Protein AF-A0A519DPJ6-F1 (afdb_monomer_lite)

Foldseek 3Di:
DDPVVVVVVVVLVVVLVVVLVVQVVDDDDCCRQQADPNDGDDPVSSPDGPQRVQVVVCVVVVHPPCPSVPDRPVVNVVVVVVVVVVVVVVPPD

Sequence (93 aa):
MSAFTWLARKLMSIMGNAYVWLDRRVKYTEEEVSNVLGVPIDDDLKVSSRYDLCRRVEETFDLPQDSFWVLHSTQKIRYCVQMSRNLQGQTNE

Structure (mmCIF, N/CA/C/O backbone):
data_AF-A0A519DPJ6-F1
#
_entry.id   AF-A0A519DPJ6-F1
#
loop_
_atom_site.group_PDB
_atom_site.id
_atom_site.type_symbol
_atom_site.label_atom_id
_atom_site.label_alt_id
_atom_site.label_comp_id
_atom_site.label_asym_id
_atom_site.label_entity_id
_atom_site.label_seq_id
_atom_site.pdbx_PDB_ins_code
_atom_site.Cartn_x
_atom_site.Cartn_y
_atom_site.Cartn_z
_atom_site.occupancy
_atom_site.B_iso_or_equiv
_atom_site.auth_seq_id
_atom_site.auth_comp_id
_atom_site.auth_asym_id
_atom_site.auth_atom_id
_atom_site.pdbx_PDB_model_num
ATOM 1 N N . MET A 1 1 ? -8.415 7.852 -26.976 1.00 60.41 1 MET A N 1
ATOM 2 C CA . MET A 1 1 ? -7.386 8.177 -25.955 1.00 60.41 1 MET A CA 1
ATOM 3 C C . MET A 1 1 ? -6.277 8.949 -26.643 1.00 60.41 1 MET A C 1
ATOM 5 O O . MET A 1 1 ? -5.822 8.485 -27.677 1.00 60.41 1 MET A O 1
ATOM 9 N N . SER A 1 2 ? -5.872 10.108 -26.120 1.00 81.25 2 SER A N 1
ATOM 10 C CA . SER A 1 2 ? -4.733 10.856 -26.676 1.00 81.25 2 SER A CA 1
ATOM 11 C C . SER A 1 2 ? -3.441 10.036 -26.549 1.00 81.25 2 SER A C 1
ATOM 13 O O . SER A 1 2 ? -3.255 9.339 -25.546 1.00 81.25 2 SER A O 1
ATOM 15 N N . ALA A 1 3 ? -2.545 10.127 -27.539 1.00 84.38 3 ALA A N 1
ATOM 16 C CA . ALA A 1 3 ? -1.227 9.481 -27.519 1.00 84.38 3 ALA A CA 1
ATOM 17 C C . ALA A 1 3 ? -0.428 9.842 -26.252 1.00 84.38 3 ALA A C 1
ATOM 19 O O . ALA A 1 3 ? 0.260 8.999 -25.678 1.00 84.38 3 ALA A O 1
ATOM 20 N N . PHE A 1 4 ? -0.612 11.066 -25.751 1.00 89.56 4 PHE A N 1
ATOM 21 C CA . PHE A 1 4 ? -0.031 11.525 -24.494 1.00 89.56 4 PHE A CA 1
ATOM 22 C C . PHE A 1 4 ? -0.542 10.730 -23.284 1.00 89.56 4 PHE A C 1
ATOM 24 O O . PHE A 1 4 ? 0.240 10.263 -22.460 1.00 89.56 4 PHE A O 1
ATOM 31 N N . THR A 1 5 ? -1.857 10.512 -23.193 1.00 86.56 5 THR A N 1
ATOM 32 C CA . THR A 1 5 ? -2.465 9.736 -22.101 1.00 86.56 5 THR A CA 1
ATOM 33 C C . THR A 1 5 ? -1.996 8.284 -22.120 1.00 86.56 5 THR A C 1
ATOM 35 O O . THR A 1 5 ? -1.779 7.693 -21.063 1.00 86.56 5 THR A O 1
ATOM 38 N N . TRP A 1 6 ? -1.827 7.703 -23.310 1.00 89.06 6 TRP A N 1
ATOM 39 C CA . TRP A 1 6 ? -1.284 6.354 -23.454 1.00 89.06 6 TRP A CA 1
ATOM 40 C C . TRP A 1 6 ? 0.167 6.275 -22.963 1.00 89.06 6 TRP A C 1
ATOM 42 O O . TRP A 1 6 ? 0.485 5.410 -22.144 1.00 89.06 6 TRP A O 1
ATOM 52 N N . LEU A 1 7 ? 1.017 7.220 -23.381 1.00 91.31 7 LEU A N 1
ATOM 53 C CA . LEU A 1 7 ? 2.417 7.281 -22.962 1.00 91.31 7 LEU A CA 1
ATOM 54 C C . LEU A 1 7 ? 2.541 7.456 -21.442 1.00 91.31 7 LEU A C 1
ATOM 56 O O . LEU A 1 7 ? 3.262 6.701 -20.792 1.00 91.31 7 LEU A O 1
ATOM 60 N N . ALA A 1 8 ? 1.779 8.385 -20.860 1.00 89.50 8 ALA A N 1
ATOM 61 C CA . ALA A 1 8 ? 1.767 8.617 -19.418 1.00 89.50 8 ALA A CA 1
ATOM 62 C C . ALA A 1 8 ? 1.352 7.360 -18.633 1.00 89.50 8 ALA A C 1
ATOM 64 O O . ALA A 1 8 ? 2.002 6.994 -17.655 1.00 89.50 8 ALA A O 1
ATOM 65 N N . ARG A 1 9 ? 0.316 6.637 -19.087 1.00 86.75 9 ARG A N 1
ATOM 66 C CA . ARG A 1 9 ? -0.103 5.365 -18.468 1.00 86.75 9 ARG A CA 1
ATOM 67 C C . ARG A 1 9 ? 0.984 4.298 -18.554 1.00 86.75 9 ARG A C 1
ATOM 69 O O . ARG A 1 9 ? 1.206 3.573 -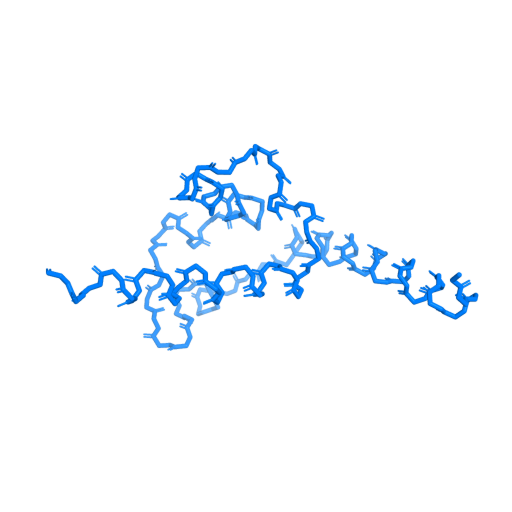17.585 1.00 86.75 9 ARG A O 1
ATOM 76 N N . LYS A 1 10 ? 1.683 4.217 -19.690 1.00 88.38 10 LYS A N 1
ATOM 77 C CA . LYS A 1 10 ? 2.781 3.263 -19.868 1.00 88.38 10 LYS A CA 1
ATOM 78 C C . LYS A 1 10 ? 3.939 3.566 -18.915 1.00 88.38 10 LYS A C 1
ATOM 80 O O . LYS A 1 10 ? 4.426 2.647 -18.262 1.00 88.38 10 LYS A O 1
ATOM 85 N N . LEU A 1 11 ? 4.312 4.838 -18.769 1.00 90.06 11 LEU A N 1
ATOM 86 C CA . LEU A 1 11 ? 5.338 5.273 -17.817 1.00 90.06 11 LEU A CA 1
ATOM 87 C C . LEU A 1 11 ? 4.945 4.954 -16.370 1.00 90.06 11 LEU A C 1
ATOM 89 O O . LEU A 1 11 ? 5.748 4.383 -15.640 1.00 90.06 11 LEU A O 1
ATOM 93 N N . MET A 1 12 ? 3.698 5.226 -15.975 1.00 86.44 12 MET A N 1
ATOM 94 C CA . MET A 1 12 ? 3.198 4.899 -14.632 1.00 86.44 12 MET A CA 1
ATOM 95 C C . MET A 1 12 ? 3.261 3.396 -14.325 1.00 86.44 12 MET A C 1
ATOM 97 O O . MET A 1 12 ? 3.593 3.006 -13.207 1.00 86.44 12 MET A O 1
ATOM 101 N N . SER A 1 13 ? 2.979 2.542 -15.313 1.00 84.25 13 SER A N 1
ATOM 102 C CA . SER A 1 13 ? 3.117 1.087 -15.172 1.00 84.25 13 SER A CA 1
ATOM 103 C C . SER A 1 13 ? 4.580 0.661 -15.002 1.00 84.25 13 SER A C 1
ATOM 105 O O . SER A 1 13 ? 4.884 -0.124 -14.103 1.00 84.25 13 SER A O 1
ATOM 107 N N . ILE A 1 14 ? 5.495 1.224 -15.801 1.00 89.25 14 ILE A N 1
ATOM 108 C CA . ILE A 1 14 ? 6.938 0.956 -15.687 1.00 89.25 14 ILE A CA 1
ATOM 109 C C . ILE A 1 14 ? 7.459 1.396 -14.315 1.00 89.25 14 ILE A C 1
ATOM 111 O O . ILE A 1 14 ? 8.169 0.634 -13.663 1.00 89.25 14 ILE A O 1
ATOM 115 N N . MET A 1 15 ? 7.065 2.583 -13.847 1.00 88.00 15 MET A N 1
ATOM 116 C CA . MET A 1 15 ? 7.438 3.094 -12.525 1.00 88.00 15 MET A CA 1
ATOM 117 C C . MET A 1 15 ? 6.911 2.220 -11.390 1.00 88.00 15 MET A C 1
ATOM 119 O O . MET A 1 15 ? 7.644 1.969 -10.439 1.00 88.00 15 MET A O 1
ATOM 123 N N . GLY A 1 16 ? 5.689 1.692 -11.503 1.00 83.38 16 GLY A N 1
ATOM 124 C CA . GLY A 1 16 ? 5.156 0.739 -10.528 1.00 83.38 16 GLY A CA 1
ATOM 125 C C . GLY A 1 16 ? 6.022 -0.518 -10.406 1.00 83.38 16 GLY A C 1
ATOM 126 O O . GLY A 1 16 ? 6.367 -0.923 -9.298 1.00 83.38 16 GLY A O 1
ATOM 127 N N . ASN A 1 17 ? 6.434 -1.095 -11.537 1.00 85.31 17 ASN A N 1
ATOM 128 C CA . ASN A 1 17 ? 7.291 -2.281 -11.536 1.00 85.31 17 ASN A CA 1
ATOM 129 C C . ASN A 1 17 ? 8.716 -1.975 -11.041 1.00 85.31 17 ASN A C 1
ATOM 131 O O . ASN A 1 17 ? 9.279 -2.737 -10.257 1.00 85.31 17 ASN A O 1
ATOM 135 N N . ALA A 1 18 ? 9.285 -0.837 -11.456 1.00 88.25 18 ALA A N 1
ATOM 136 C CA . ALA A 1 18 ? 10.593 -0.378 -10.990 1.00 88.25 18 ALA A CA 1
ATOM 137 C C . ALA A 1 18 ? 10.606 -0.158 -9.471 1.00 88.25 18 ALA A C 1
ATOM 139 O O . ALA A 1 18 ? 11.542 -0.579 -8.797 1.00 88.25 18 ALA A O 1
ATOM 140 N N . TYR A 1 19 ? 9.540 0.431 -8.925 1.00 84.31 19 TYR A N 1
ATOM 141 C CA . TYR A 1 19 ? 9.389 0.625 -7.490 1.00 84.31 19 TYR A CA 1
ATOM 142 C C . TYR A 1 19 ? 9.351 -0.707 -6.738 1.00 84.31 19 TYR A C 1
ATOM 144 O O . TYR A 1 19 ? 10.123 -0.881 -5.809 1.00 84.31 19 TYR A O 1
ATOM 152 N N . VAL A 1 20 ? 8.538 -1.681 -7.171 1.00 84.31 20 VAL A N 1
ATOM 153 C CA . VAL A 1 20 ? 8.490 -3.017 -6.536 1.00 84.31 20 VAL A CA 1
ATOM 154 C C . VAL A 1 20 ? 9.855 -3.716 -6.584 1.00 84.31 20 VAL A C 1
ATOM 156 O O . VAL A 1 20 ? 10.247 -4.407 -5.646 1.00 84.31 20 VAL A O 1
ATOM 159 N N . TRP A 1 21 ? 10.605 -3.535 -7.670 1.00 87.62 21 TRP A N 1
ATOM 160 C CA . TRP A 1 21 ? 11.952 -4.087 -7.802 1.00 87.62 21 TRP A CA 1
ATOM 161 C C . TRP A 1 21 ? 12.972 -3.430 -6.856 1.00 87.62 21 TRP A C 1
ATOM 163 O O . TRP A 1 21 ? 13.857 -4.130 -6.352 1.00 87.62 21 TRP A O 1
ATOM 173 N N . LEU A 1 22 ? 12.856 -2.116 -6.626 1.00 86.25 22 LEU A N 1
ATOM 174 C CA . LEU A 1 22 ? 13.681 -1.359 -5.677 1.00 86.25 22 LEU A CA 1
ATOM 175 C C . LEU A 1 22 ? 13.314 -1.689 -4.228 1.00 86.25 22 LEU A C 1
ATOM 177 O O . LEU A 1 22 ? 14.204 -1.988 -3.444 1.00 86.25 22 LEU A O 1
ATOM 181 N N . ASP A 1 23 ? 12.023 -1.706 -3.907 1.00 84.12 23 ASP A N 1
ATOM 182 C CA . ASP A 1 23 ? 11.445 -2.042 -2.597 1.00 84.12 23 ASP A CA 1
ATOM 183 C C . ASP A 1 23 ? 11.984 -3.384 -2.077 1.00 84.12 23 ASP A C 1
ATOM 185 O O . ASP A 1 23 ? 12.486 -3.471 -0.964 1.00 84.12 23 ASP A O 1
ATOM 189 N N . ARG A 1 24 ? 12.067 -4.399 -2.950 1.00 83.12 24 ARG A N 1
ATOM 190 C CA . ARG A 1 24 ? 12.678 -5.704 -2.631 1.00 83.12 24 ARG A CA 1
ATOM 191 C C . ARG A 1 24 ? 14.180 -5.669 -2.308 1.00 83.12 24 ARG A C 1
ATOM 193 O O . ARG A 1 24 ? 14.708 -6.662 -1.817 1.00 83.12 24 ARG A O 1
ATOM 200 N N . ARG A 1 25 ? 14.895 -4.601 -2.666 1.00 85.12 25 ARG A N 1
ATOM 201 C CA . ARG A 1 25 ? 16.351 -4.448 -2.465 1.00 85.12 25 ARG A CA 1
ATOM 202 C C . ARG A 1 25 ? 16.711 -3.464 -1.365 1.00 85.12 25 ARG A C 1
ATOM 204 O O . ARG A 1 25 ? 17.852 -3.478 -0.905 1.00 85.12 25 ARG A O 1
ATOM 211 N N . VAL A 1 26 ? 15.781 -2.600 -0.982 1.00 83.56 26 VAL A N 1
ATOM 212 C CA . VAL A 1 26 ? 15.984 -1.638 0.093 1.00 83.56 26 VAL A CA 1
ATOM 213 C C . VAL A 1 26 ? 15.878 -2.375 1.423 1.00 83.56 26 VAL A C 1
ATOM 215 O O . VAL A 1 26 ? 14.962 -3.160 1.647 1.00 83.56 26 VAL A O 1
ATOM 218 N N . LYS A 1 27 ? 16.846 -2.132 2.308 1.00 78.88 27 LYS A N 1
ATOM 219 C CA . LYS A 1 27 ? 16.728 -2.494 3.718 1.00 78.88 27 LYS A CA 1
ATOM 220 C C . LYS A 1 27 ? 16.174 -1.279 4.438 1.00 78.88 27 LYS A C 1
ATOM 222 O O . LYS A 1 27 ? 16.872 -0.272 4.522 1.00 78.88 27 LYS A O 1
ATOM 227 N N . TYR A 1 28 ? 14.935 -1.376 4.899 1.00 81.06 28 TYR A N 1
ATOM 228 C CA . TYR A 1 28 ? 14.347 -0.349 5.745 1.00 81.06 28 TYR A CA 1
ATOM 229 C C . TYR A 1 28 ? 15.010 -0.375 7.120 1.00 81.06 28 TYR A C 1
ATOM 231 O O . TYR A 1 28 ? 15.394 -1.434 7.623 1.00 81.06 28 TYR A O 1
ATOM 239 N N . THR A 1 29 ? 15.192 0.803 7.699 1.00 83.50 29 THR A N 1
ATOM 240 C CA . THR A 1 29 ? 15.653 0.956 9.077 1.00 83.50 29 THR A CA 1
ATOM 241 C C . THR A 1 29 ? 14.541 0.588 10.059 1.00 83.50 29 THR A C 1
ATOM 243 O O . THR A 1 29 ? 13.358 0.632 9.725 1.00 83.50 29 THR A O 1
ATOM 246 N N . GLU A 1 30 ? 14.919 0.260 11.297 1.00 80.31 30 GLU A N 1
ATOM 247 C CA . GLU A 1 30 ? 13.958 -0.024 12.371 1.00 80.31 30 GLU A CA 1
ATOM 248 C C . GLU A 1 30 ? 12.982 1.136 12.605 1.00 80.31 30 GLU A C 1
ATOM 250 O O . GLU A 1 30 ? 11.808 0.903 12.875 1.00 80.31 30 GLU A O 1
ATOM 255 N N . GLU A 1 31 ? 13.445 2.382 12.463 1.00 79.56 31 GLU A N 1
ATOM 256 C CA . GLU A 1 31 ? 12.607 3.577 12.601 1.00 79.56 31 GLU A CA 1
ATOM 257 C C . GLU A 1 31 ? 11.525 3.636 11.513 1.00 79.56 31 GLU A C 1
ATOM 259 O O . GLU A 1 31 ? 10.355 3.848 11.827 1.00 79.56 31 GLU A O 1
ATOM 264 N N . GLU A 1 32 ? 11.894 3.366 10.256 1.00 83.19 32 GLU A N 1
ATOM 265 C CA . GLU A 1 32 ? 10.981 3.411 9.104 1.00 83.19 32 GLU A CA 1
ATOM 266 C C . GLU A 1 32 ? 9.879 2.347 9.158 1.00 83.19 32 GLU A C 1
ATOM 268 O O . GLU A 1 32 ? 8.778 2.590 8.659 1.00 83.19 32 GLU A O 1
ATOM 273 N N . VAL A 1 33 ? 10.159 1.176 9.740 1.00 84.69 33 VAL A N 1
ATOM 274 C CA . VAL A 1 33 ? 9.170 0.089 9.846 1.00 84.69 33 VAL A CA 1
ATOM 275 C C . VAL A 1 33 ? 8.386 0.129 11.151 1.00 84.69 33 VAL A C 1
ATOM 277 O O . VAL A 1 33 ? 7.226 -0.271 11.161 1.00 84.69 33 VAL A O 1
ATOM 280 N N . SER A 1 34 ? 8.983 0.603 12.250 1.00 86.62 34 SER A N 1
ATOM 281 C CA . SER A 1 34 ? 8.383 0.482 13.584 1.00 86.62 34 SER A CA 1
ATOM 282 C C . SER A 1 34 ? 7.448 1.621 13.953 1.00 86.62 34 SER A C 1
ATOM 284 O O . SER A 1 34 ? 6.538 1.401 14.753 1.00 86.62 34 SER A O 1
ATOM 286 N N . ASN A 1 35 ? 7.663 2.830 13.426 1.00 90.38 35 ASN A N 1
ATOM 287 C CA . ASN A 1 35 ? 6.826 3.980 13.742 1.00 90.38 35 ASN A CA 1
ATOM 288 C C . ASN A 1 35 ? 6.502 4.789 12.484 1.00 90.38 35 ASN A C 1
ATOM 290 O O . ASN A 1 35 ? 7.356 5.471 11.921 1.00 90.38 35 ASN A O 1
ATOM 294 N N . VAL A 1 36 ? 5.240 4.746 12.063 1.00 90.44 36 VAL A N 1
ATOM 295 C CA . VAL A 1 36 ? 4.769 5.490 10.892 1.00 90.44 36 VAL A CA 1
ATOM 296 C C . VAL A 1 36 ? 3.806 6.569 11.361 1.00 90.44 36 VAL A C 1
ATOM 298 O O . VAL A 1 36 ? 2.720 6.273 11.851 1.00 90.44 36 VAL A O 1
ATOM 301 N N . LEU A 1 37 ? 4.197 7.838 11.203 1.00 89.38 37 LEU A N 1
ATOM 302 C CA . LEU A 1 37 ? 3.394 9.001 11.614 1.00 89.38 37 LEU A CA 1
ATOM 303 C C . LEU A 1 37 ? 2.962 8.966 13.095 1.00 89.38 37 LEU A C 1
ATOM 305 O O . LEU A 1 37 ? 1.849 9.364 13.432 1.00 89.38 37 LEU A O 1
ATOM 309 N N . GLY A 1 38 ? 3.831 8.488 13.989 1.00 89.06 38 GLY A N 1
ATOM 310 C CA . GLY A 1 38 ? 3.536 8.369 15.419 1.00 89.06 38 GLY A CA 1
ATOM 311 C C . GLY A 1 38 ? 2.789 7.088 15.798 1.00 89.06 38 GLY A C 1
ATOM 312 O O . GLY A 1 38 ? 2.574 6.854 16.986 1.00 89.06 38 GLY A O 1
ATOM 313 N N . VAL A 1 39 ? 2.412 6.254 14.824 1.00 92.31 39 VAL A N 1
ATOM 314 C CA . VAL A 1 39 ? 1.710 4.991 15.062 1.00 92.31 39 VAL A CA 1
ATOM 315 C C . VAL A 1 39 ? 2.730 3.856 15.170 1.00 92.31 39 VAL A C 1
ATOM 317 O O . VAL A 1 39 ? 3.468 3.626 14.206 1.00 92.31 39 VAL A O 1
ATOM 320 N N . PRO A 1 40 ? 2.792 3.141 16.311 1.00 94.19 40 PRO A N 1
ATOM 321 C CA . PRO A 1 40 ? 3.585 1.927 16.406 1.00 94.19 40 PRO A CA 1
ATOM 322 C C . PRO A 1 40 ? 2.984 0.865 15.483 1.00 94.19 40 PRO A C 1
ATOM 324 O O . PRO A 1 40 ? 1.787 0.590 15.540 1.00 94.19 40 PRO A O 1
ATOM 327 N N . ILE A 1 41 ? 3.812 0.301 14.614 1.00 94.31 41 ILE A N 1
ATOM 328 C CA . ILE A 1 41 ? 3.415 -0.775 13.707 1.00 94.31 41 ILE A CA 1
ATOM 329 C C . ILE A 1 41 ? 3.613 -2.111 14.418 1.00 94.31 41 ILE A C 1
ATOM 331 O O . ILE A 1 41 ? 4.611 -2.288 15.114 1.00 94.31 41 ILE A O 1
ATOM 335 N N . ASP A 1 42 ? 2.679 -3.044 14.252 1.00 94.25 42 ASP A N 1
ATOM 336 C CA . ASP A 1 42 ? 2.772 -4.377 14.854 1.00 94.25 42 ASP A CA 1
ATOM 337 C C . ASP A 1 42 ? 3.935 -5.184 14.254 1.00 94.25 42 ASP A C 1
ATOM 339 O O . ASP A 1 42 ? 4.252 -5.059 13.069 1.00 94.25 42 ASP A O 1
ATOM 343 N N . ASP A 1 43 ? 4.596 -6.014 15.065 1.00 91.25 43 ASP A N 1
ATOM 344 C CA . ASP A 1 43 ? 5.831 -6.716 14.674 1.00 91.25 43 ASP A CA 1
ATOM 345 C C . ASP A 1 43 ? 5.666 -7.593 13.425 1.00 91.25 43 ASP A C 1
ATOM 347 O O . ASP A 1 43 ? 6.581 -7.715 12.609 1.00 91.25 43 ASP A O 1
ATOM 351 N N . ASP A 1 44 ? 4.483 -8.171 13.234 1.00 91.12 44 ASP A N 1
ATOM 352 C CA . ASP A 1 44 ? 4.159 -8.989 12.073 1.00 91.12 44 ASP A CA 1
ATOM 353 C C . ASP A 1 44 ? 3.980 -8.156 10.789 1.00 91.12 44 ASP A C 1
ATOM 355 O O . ASP A 1 44 ? 4.249 -8.646 9.687 1.00 91.12 44 ASP A O 1
ATOM 359 N N . LEU A 1 45 ? 3.582 -6.887 10.913 1.00 92.50 45 LEU A N 1
ATOM 360 C CA . LEU A 1 45 ? 3.525 -5.922 9.814 1.00 92.50 45 LEU A CA 1
ATOM 361 C C . LEU A 1 45 ? 4.911 -5.359 9.471 1.00 92.50 45 LEU A C 1
ATOM 363 O O . LEU A 1 45 ? 5.189 -5.156 8.290 1.00 92.50 45 LEU A O 1
ATOM 367 N N . LYS A 1 46 ? 5.801 -5.168 10.456 1.00 90.38 46 LYS A N 1
ATOM 368 C CA . LYS A 1 46 ? 7.167 -4.636 10.239 1.00 90.38 46 LYS A CA 1
ATOM 369 C C . LYS A 1 46 ? 8.004 -5.493 9.294 1.00 90.38 46 LYS A C 1
ATOM 371 O O . LYS A 1 46 ? 8.785 -4.972 8.504 1.00 90.38 46 LYS A O 1
ATOM 376 N N . VAL A 1 47 ? 7.846 -6.813 9.388 1.00 88.19 47 VAL A N 1
ATOM 377 C CA . 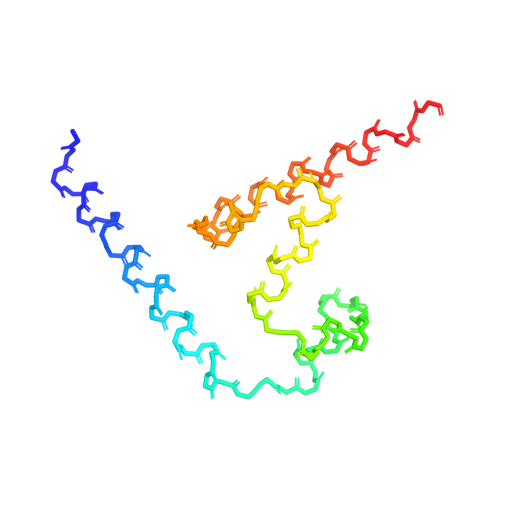VAL A 1 47 ? 8.601 -7.790 8.585 1.00 88.19 47 VAL A CA 1
ATOM 378 C C . VAL A 1 47 ? 7.877 -8.203 7.299 1.00 88.19 47 VAL A C 1
ATOM 380 O O . VAL A 1 47 ? 8.415 -8.987 6.516 1.00 88.19 47 VAL A O 1
ATOM 383 N N . SER A 1 48 ? 6.657 -7.705 7.077 1.00 89.25 48 SER A N 1
ATOM 384 C CA . SER A 1 48 ? 5.841 -8.053 5.913 1.00 89.25 48 SER A CA 1
ATOM 385 C C . SER A 1 48 ? 6.360 -7.361 4.653 1.00 89.25 48 SER A C 1
ATOM 387 O O . SER A 1 48 ? 6.638 -6.161 4.646 1.00 89.25 48 SER A O 1
ATOM 389 N N . SER A 1 49 ? 6.435 -8.093 3.540 1.00 89.50 49 SER A N 1
ATOM 390 C CA . SER A 1 49 ? 6.717 -7.463 2.251 1.00 89.50 49 SER A CA 1
ATOM 391 C C . SER A 1 49 ? 5.534 -6.604 1.795 1.00 89.50 49 SER A C 1
ATOM 393 O O . SER A 1 49 ? 4.393 -6.800 2.215 1.00 89.50 49 SER A O 1
ATOM 395 N N . ARG A 1 50 ? 5.756 -5.700 0.834 1.00 90.69 50 ARG A N 1
ATOM 396 C CA . ARG A 1 50 ? 4.664 -4.945 0.196 1.00 90.69 50 ARG A CA 1
ATOM 397 C C . ARG A 1 50 ? 3.546 -5.847 -0.347 1.00 90.69 50 ARG A C 1
ATOM 399 O O . ARG A 1 50 ? 2.386 -5.436 -0.355 1.00 90.69 50 ARG A O 1
ATOM 406 N N . TYR A 1 51 ? 3.892 -7.037 -0.841 1.00 91.94 51 TYR A N 1
ATOM 407 C CA . TYR A 1 51 ? 2.911 -8.010 -1.321 1.00 91.94 51 TYR A CA 1
ATOM 408 C C . TYR A 1 51 ? 2.076 -8.557 -0.161 1.00 91.94 51 TYR A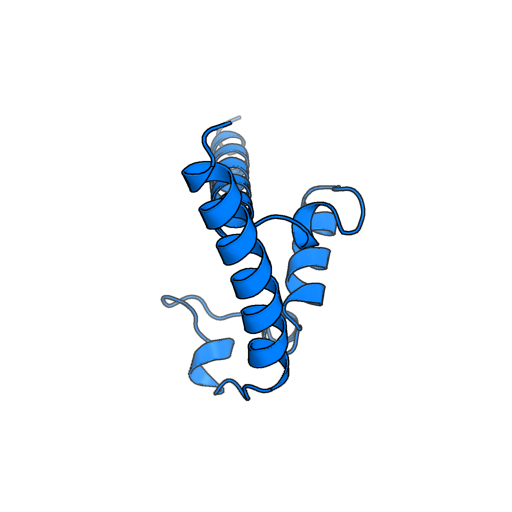 C 1
ATOM 410 O O . TYR A 1 51 ? 0.852 -8.514 -0.240 1.00 91.94 51 TYR A O 1
ATOM 418 N N . ASP A 1 52 ? 2.717 -8.951 0.940 1.00 93.31 52 ASP A N 1
ATOM 419 C CA . ASP A 1 52 ? 2.031 -9.466 2.132 1.00 93.31 52 ASP A CA 1
ATOM 420 C C . ASP A 1 52 ? 1.120 -8.403 2.754 1.00 93.31 52 ASP A C 1
ATOM 422 O O . ASP A 1 52 ? -0.022 -8.682 3.111 1.00 93.31 52 ASP A O 1
ATOM 426 N N . LEU A 1 53 ? 1.570 -7.145 2.788 1.00 94.50 53 LEU A N 1
ATOM 427 C CA . LEU A 1 53 ? 0.742 -6.017 3.216 1.00 94.50 53 LEU A CA 1
ATOM 428 C C . LEU A 1 53 ? -0.481 -5.824 2.304 1.00 94.50 53 LEU A C 1
ATOM 430 O O . LEU A 1 53 ? -1.576 -5.558 2.793 1.00 94.50 53 LEU A O 1
ATOM 434 N N . CYS A 1 54 ? -0.334 -5.984 0.982 1.00 95.62 54 CYS A N 1
ATOM 435 C CA . CYS A 1 54 ? -1.478 -5.934 0.065 1.00 95.62 54 CYS A CA 1
ATOM 436 C C . CYS A 1 54 ? -2.438 -7.113 0.286 1.00 95.62 54 CYS A C 1
ATOM 438 O O . CYS A 1 54 ? -3.648 -6.905 0.282 1.00 95.62 54 CYS A O 1
ATOM 440 N N . ARG A 1 55 ? -1.910 -8.318 0.525 1.00 96.31 55 ARG A N 1
ATOM 441 C CA . ARG A 1 55 ? -2.696 -9.521 0.834 1.00 96.31 55 ARG A CA 1
ATOM 442 C C . ARG A 1 55 ? -3.504 -9.372 2.119 1.00 96.31 55 ARG A C 1
ATOM 444 O O . ARG A 1 55 ? -4.690 -9.677 2.116 1.00 96.31 55 ARG A O 1
ATOM 451 N N . ARG A 1 56 ? -2.911 -8.807 3.174 1.00 95.88 56 ARG A N 1
ATOM 452 C CA . ARG A 1 56 ? -3.617 -8.509 4.432 1.00 95.88 56 ARG A CA 1
ATOM 453 C C . ARG A 1 56 ? -4.784 -7.543 4.228 1.00 95.88 56 ARG A C 1
ATOM 455 O O . ARG A 1 56 ? -5.842 -7.732 4.819 1.00 95.88 56 ARG A O 1
ATOM 462 N N . VAL A 1 57 ? -4.620 -6.525 3.376 1.00 96.12 57 VAL A N 1
ATOM 463 C CA . VAL A 1 57 ? -5.719 -5.608 3.019 1.00 96.12 57 VAL A CA 1
ATOM 464 C C . VAL A 1 57 ? -6.835 -6.358 2.291 1.00 96.12 57 VAL A C 1
ATOM 466 O O . VAL A 1 57 ? -8.004 -6.141 2.596 1.00 96.12 57 VAL A O 1
ATOM 469 N N . GLU A 1 58 ? -6.488 -7.247 1.358 1.00 97.19 58 GLU A N 1
ATOM 470 C CA . GLU A 1 58 ? -7.471 -8.074 0.649 1.00 97.19 58 GLU A CA 1
ATOM 471 C C . GLU A 1 58 ? -8.248 -8.973 1.612 1.00 97.19 58 GLU A C 1
ATOM 473 O O . GLU A 1 58 ? -9.470 -9.004 1.553 1.00 97.19 58 GLU A O 1
ATOM 478 N N . GLU A 1 59 ? -7.564 -9.632 2.544 1.00 96.19 59 GLU A N 1
ATOM 479 C CA . GLU A 1 59 ? -8.187 -10.478 3.569 1.00 96.19 59 GLU A CA 1
ATOM 480 C C . GLU A 1 59 ? -9.076 -9.669 4.525 1.00 96.19 59 GLU A C 1
ATOM 482 O O . GLU A 1 59 ? -10.177 -10.098 4.856 1.00 96.19 59 GLU A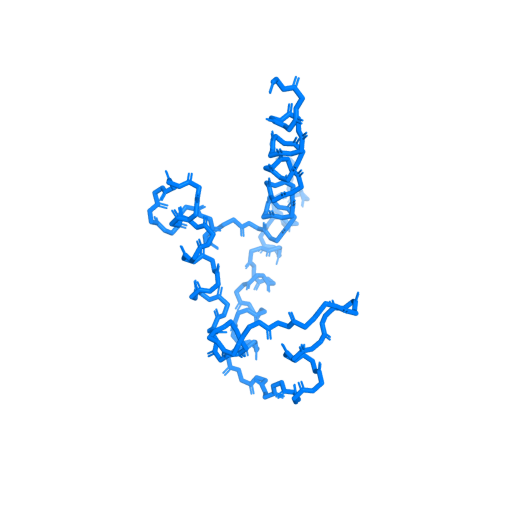 O 1
ATOM 487 N N . THR A 1 60 ? -8.643 -8.467 4.916 1.00 94.44 60 THR A N 1
ATOM 488 C CA . THR A 1 60 ? -9.404 -7.582 5.819 1.00 94.44 60 THR A CA 1
ATOM 489 C C . THR A 1 60 ? -10.735 -7.132 5.216 1.00 94.44 60 THR A C 1
ATOM 491 O O . THR A 1 60 ? -11.712 -6.954 5.940 1.00 94.44 60 THR A O 1
ATOM 494 N N . PHE A 1 61 ? -10.780 -6.923 3.900 1.00 94.94 61 PHE A N 1
ATOM 495 C CA . PHE A 1 61 ? -11.957 -6.396 3.205 1.00 94.94 61 PHE A CA 1
ATOM 496 C C . PHE A 1 61 ? -12.644 -7.419 2.287 1.00 94.94 61 PHE A C 1
ATOM 498 O O . PHE A 1 61 ? -13.429 -7.013 1.430 1.00 94.94 61 PHE A O 1
ATOM 505 N N . ASP A 1 62 ? -12.351 -8.712 2.459 1.00 96.19 62 ASP A N 1
ATOM 506 C CA . ASP A 1 62 ? -12.895 -9.827 1.664 1.00 96.19 62 ASP A CA 1
ATOM 507 C C . ASP A 1 62 ? -12.789 -9.598 0.142 1.00 96.19 62 ASP A C 1
ATOM 509 O O . ASP A 1 62 ? -13.740 -9.733 -0.631 1.00 96.19 62 ASP A O 1
ATOM 513 N N . LEU A 1 63 ? -11.606 -9.169 -0.303 1.00 96.69 63 LEU A N 1
ATOM 514 C CA . LEU A 1 63 ? -11.325 -8.905 -1.709 1.00 96.69 63 LEU A CA 1
ATOM 515 C C . LEU A 1 63 ? -10.745 -10.140 -2.409 1.00 96.69 63 LEU A C 1
ATOM 517 O O . LEU A 1 6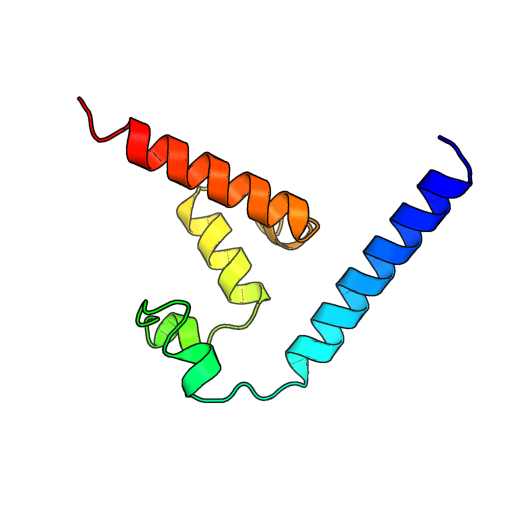3 ? -9.983 -10.902 -1.807 1.00 96.69 63 LEU A O 1
ATOM 521 N N . PRO A 1 64 ? -10.996 -10.299 -3.724 1.00 97.75 64 PRO A N 1
ATOM 522 C CA . PRO A 1 64 ? -10.340 -11.330 -4.513 1.00 97.75 64 PRO A CA 1
ATOM 523 C C . PRO A 1 64 ? -8.818 -11.216 -4.440 1.00 97.75 64 PRO A C 1
ATOM 525 O O . PRO A 1 64 ? -8.265 -10.111 -4.426 1.00 97.75 64 PRO A O 1
ATOM 528 N N . GLN A 1 65 ? -8.144 -12.363 -4.463 1.00 96.50 65 GLN A N 1
ATOM 529 C CA . GLN A 1 65 ? -6.689 -12.418 -4.434 1.00 96.50 65 GLN A CA 1
ATOM 530 C C . GLN A 1 65 ? -6.059 -11.593 -5.564 1.00 96.50 65 GLN A C 1
ATOM 532 O O . GLN A 1 65 ? -6.514 -11.630 -6.708 1.00 96.50 65 GLN A O 1
ATOM 537 N N . ASP A 1 66 ? -5.014 -10.846 -5.213 1.00 95.94 66 ASP A N 1
ATOM 538 C CA . ASP A 1 66 ? -4.224 -9.956 -6.067 1.00 95.94 66 ASP A CA 1
ATOM 539 C C . ASP A 1 66 ? -4.980 -8.744 -6.630 1.00 95.94 66 ASP A C 1
ATOM 541 O O . ASP A 1 66 ? -4.377 -7.893 -7.295 1.00 95.94 66 ASP A O 1
ATOM 545 N N . SER A 1 67 ? -6.281 -8.614 -6.353 1.00 96.25 67 SER A N 1
ATOM 546 C CA . SER A 1 67 ? -7.097 -7.510 -6.861 1.00 96.25 67 SER A CA 1
ATOM 547 C C . SER A 1 67 ? -6.651 -6.155 -6.320 1.00 96.25 67 SER A C 1
ATOM 549 O O . SER A 1 67 ? -6.687 -5.170 -7.058 1.00 96.25 67 SER A O 1
ATOM 551 N N . PHE A 1 68 ? -6.169 -6.094 -5.076 1.00 96.75 68 PHE A N 1
ATOM 552 C CA . PHE A 1 68 ? -5.565 -4.898 -4.506 1.00 96.75 68 PHE A CA 1
ATOM 553 C C . PHE A 1 68 ? -4.115 -4.775 -4.965 1.00 96.75 68 PHE A C 1
ATOM 555 O O . PHE A 1 68 ? -3.696 -3.683 -5.354 1.00 96.75 68 PHE A O 1
ATOM 562 N N . TRP A 1 69 ? -3.346 -5.873 -4.981 1.00 93.94 69 TRP A N 1
ATOM 563 C CA . TRP A 1 69 ? -1.934 -5.876 -5.390 1.00 93.94 69 TRP A CA 1
ATOM 564 C C . TRP A 1 69 ? -1.691 -5.178 -6.739 1.00 93.94 69 TRP A C 1
ATOM 566 O O . TRP A 1 69 ? -0.808 -4.312 -6.812 1.00 93.94 69 TRP A O 1
ATOM 576 N N . VAL A 1 70 ? -2.500 -5.482 -7.761 1.00 92.50 70 VAL A N 1
ATOM 577 C CA . VAL A 1 70 ? -2.342 -4.963 -9.136 1.00 92.50 70 VAL A CA 1
ATOM 578 C C . VAL A 1 70 ? -2.736 -3.492 -9.312 1.00 92.50 70 VAL A C 1
ATOM 580 O O . VAL A 1 70 ? -2.459 -2.900 -10.359 1.00 92.50 70 VAL A O 1
ATOM 583 N N . LEU A 1 71 ? -3.368 -2.872 -8.311 1.00 92.62 71 LEU A N 1
ATOM 584 C CA . LEU A 1 71 ? -3.772 -1.469 -8.380 1.00 92.62 71 LEU A CA 1
ATOM 585 C C . LEU A 1 71 ? -2.567 -0.523 -8.360 1.00 92.62 71 LEU A C 1
ATOM 587 O O . LEU A 1 71 ? -1.586 -0.715 -7.633 1.00 92.62 71 LEU A O 1
ATOM 591 N N . HIS A 1 72 ? -2.685 0.590 -9.087 1.00 89.31 72 HIS A N 1
ATOM 592 C CA . HIS A 1 72 ? -1.740 1.695 -8.952 1.00 89.31 72 HIS A CA 1
ATOM 593 C C . HIS A 1 72 ? -1.802 2.299 -7.539 1.00 89.31 72 HIS A C 1
ATOM 595 O O . HIS A 1 72 ? -2.866 2.337 -6.918 1.00 89.31 72 HIS A O 1
ATOM 601 N N . SER A 1 73 ? -0.690 2.857 -7.045 1.00 89.31 73 SER A N 1
ATOM 602 C CA . SER A 1 73 ? -0.599 3.415 -5.682 1.00 89.31 73 SER A CA 1
ATOM 603 C C . SER A 1 73 ? -1.721 4.410 -5.356 1.00 89.31 73 SER A C 1
ATOM 605 O O . SER A 1 73 ? -2.320 4.332 -4.291 1.00 89.31 73 SER A O 1
ATOM 607 N N . THR A 1 74 ? -2.086 5.298 -6.287 1.00 92.19 74 THR A N 1
ATOM 608 C CA . THR A 1 74 ? -3.194 6.247 -6.077 1.00 92.19 74 THR A CA 1
ATOM 609 C C . THR A 1 74 ? -4.555 5.557 -5.949 1.00 92.19 74 THR A C 1
ATOM 611 O O . THR A 1 74 ? -5.403 6.030 -5.198 1.00 92.19 74 THR A O 1
ATOM 614 N N . GLN A 1 75 ? -4.786 4.448 -6.657 1.00 94.25 75 GLN A N 1
ATOM 615 C CA . GLN A 1 75 ? -6.020 3.668 -6.512 1.00 94.25 75 GLN A CA 1
ATOM 616 C C . GLN A 1 75 ? -6.068 2.977 -5.147 1.00 94.25 75 GLN A C 1
ATOM 618 O O . GLN A 1 75 ? -7.099 3.057 -4.487 1.00 94.25 75 GLN A O 1
ATOM 623 N N . LYS A 1 76 ? -4.945 2.402 -4.691 1.00 95.25 76 LYS A N 1
ATOM 624 C CA . LYS A 1 76 ? -4.806 1.823 -3.342 1.00 95.25 76 LYS A CA 1
ATOM 625 C C . LYS A 1 76 ? -5.134 2.847 -2.255 1.00 95.25 76 LYS A C 1
ATOM 627 O O . LYS A 1 76 ? -5.971 2.588 -1.401 1.00 95.25 76 LYS A O 1
ATOM 632 N N . ILE A 1 77 ? -4.545 4.043 -2.347 1.00 95.38 77 ILE A N 1
ATOM 633 C CA . ILE A 1 77 ? -4.794 5.143 -1.402 1.00 95.38 77 ILE A CA 1
ATOM 634 C C . ILE A 1 77 ? -6.275 5.538 -1.401 1.00 95.38 77 ILE A C 1
ATOM 636 O O . ILE A 1 77 ? -6.884 5.620 -0.339 1.00 95.38 77 ILE A O 1
ATOM 640 N N . ARG A 1 78 ? -6.881 5.751 -2.579 1.00 97.25 78 ARG A N 1
ATOM 641 C CA . ARG A 1 78 ? -8.310 6.101 -2.684 1.00 97.25 78 ARG A CA 1
ATOM 642 C C . ARG A 1 78 ? -9.209 5.031 -2.068 1.00 97.25 78 ARG A C 1
ATOM 644 O O . ARG A 1 78 ? -10.152 5.386 -1.369 1.00 97.25 78 ARG A O 1
ATOM 651 N N . TYR A 1 79 ? -8.901 3.758 -2.312 1.00 96.62 79 TYR A N 1
ATOM 652 C CA . TYR A 1 79 ? -9.630 2.636 -1.735 1.00 96.62 79 TYR A CA 1
ATOM 653 C C . TYR A 1 79 ? -9.538 2.648 -0.204 1.00 96.62 79 TYR A C 1
ATOM 655 O O . TYR A 1 79 ? -10.569 2.734 0.454 1.00 96.62 79 TYR A O 1
ATOM 663 N N . CYS A 1 80 ? -8.329 2.674 0.371 1.00 95.31 80 CYS A N 1
ATOM 664 C CA . CYS A 1 80 ? -8.157 2.656 1.828 1.00 95.31 80 CYS A CA 1
ATOM 665 C C . CYS A 1 80 ? -8.802 3.868 2.517 1.00 95.31 80 CYS A C 1
ATOM 667 O O . CYS A 1 80 ? -9.420 3.716 3.567 1.00 95.31 80 CYS A O 1
ATOM 669 N N . VAL A 1 81 ? -8.720 5.063 1.915 1.00 95.88 81 VAL A N 1
ATOM 670 C CA . VAL A 1 81 ? -9.403 6.262 2.435 1.00 95.88 81 VAL A CA 1
ATOM 671 C C . VAL A 1 81 ? -10.922 6.078 2.430 1.00 95.88 81 VAL A C 1
ATOM 673 O O . VAL A 1 81 ? -11.582 6.433 3.406 1.00 95.88 81 VAL A O 1
ATOM 676 N N . GLN A 1 82 ? -11.495 5.513 1.363 1.00 95.56 82 GLN A N 1
ATOM 677 C CA . GLN A 1 82 ? -12.932 5.242 1.308 1.00 95.56 82 GLN A CA 1
ATOM 678 C C . GLN A 1 82 ? -13.349 4.175 2.329 1.00 95.56 82 GLN A C 1
ATOM 680 O O . GLN A 1 82 ? -14.346 4.364 3.020 1.00 95.56 82 GLN A O 1
ATOM 685 N N . MET A 1 83 ? -12.581 3.093 2.467 1.00 94.88 83 MET A N 1
ATOM 686 C CA . MET A 1 83 ? -12.871 2.045 3.450 1.00 94.88 83 MET A CA 1
ATOM 687 C C . MET A 1 83 ? -12.782 2.568 4.883 1.00 94.88 83 MET A C 1
ATOM 689 O O . MET A 1 83 ? -13.665 2.290 5.686 1.00 94.88 83 MET A O 1
ATOM 693 N N . SER A 1 84 ? -11.785 3.403 5.188 1.00 93.12 84 SER A N 1
ATOM 694 C CA . SER A 1 84 ? -11.669 4.063 6.492 1.00 93.12 84 SER A CA 1
ATOM 695 C C . SER A 1 84 ? -12.894 4.929 6.812 1.00 93.12 84 SER A C 1
ATOM 697 O O . SER A 1 84 ? -13.415 4.856 7.923 1.00 93.12 84 SER A O 1
ATOM 699 N N . ARG A 1 85 ? -13.422 5.679 5.832 1.00 93.44 85 ARG A N 1
ATOM 700 C CA . ARG A 1 85 ? -14.677 6.437 5.999 1.00 93.44 85 ARG A CA 1
ATOM 701 C C . ARG A 1 85 ? -15.874 5.530 6.261 1.00 93.44 85 ARG A C 1
ATOM 703 O O . ARG A 1 85 ? -16.688 5.854 7.118 1.00 93.44 85 ARG A O 1
ATOM 710 N N . ASN A 1 86 ? -15.980 4.416 5.539 1.00 93.38 86 ASN A N 1
ATOM 711 C CA . ASN A 1 86 ? -17.073 3.464 5.726 1.00 93.38 86 ASN A CA 1
ATOM 712 C C . ASN A 1 86 ? -17.047 2.863 7.142 1.00 93.38 86 ASN A C 1
ATOM 714 O O . ASN A 1 86 ? -18.093 2.786 7.775 1.00 93.38 86 ASN A O 1
ATOM 718 N N . LEU A 1 87 ? -15.862 2.523 7.663 1.00 90.88 87 LEU A N 1
ATOM 719 C CA . LEU A 1 87 ? -15.692 2.008 9.028 1.00 9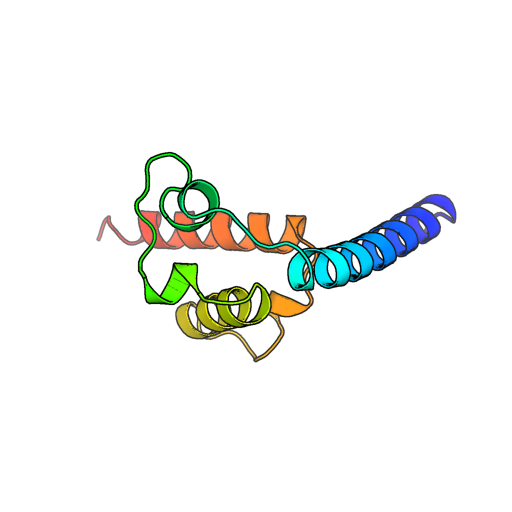0.88 87 LEU A CA 1
ATOM 720 C C . LEU A 1 87 ? -16.054 3.052 10.099 1.00 90.88 87 LEU A C 1
ATOM 722 O O . LEU A 1 87 ? -16.739 2.728 11.063 1.00 90.88 87 LEU A O 1
ATOM 726 N N . GLN A 1 88 ? -15.651 4.315 9.916 1.00 88.19 88 GLN A N 1
ATOM 727 C CA . GLN A 1 88 ? -16.006 5.409 10.836 1.00 88.19 88 GLN A CA 1
ATOM 728 C C . GLN A 1 88 ? -17.502 5.762 10.788 1.00 88.19 88 GLN A C 1
ATOM 730 O O . GLN A 1 88 ? -18.090 6.133 11.801 1.00 88.19 88 GLN A O 1
ATOM 735 N N . GLY A 1 89 ? -18.132 5.642 9.616 1.00 70.38 89 GLY A N 1
ATOM 736 C CA . GLY A 1 89 ? -19.571 5.852 9.434 1.00 70.38 89 GLY A CA 1
ATOM 737 C C . GLY A 1 89 ? -20.444 4.758 10.057 1.00 70.38 89 GLY A C 1
ATOM 738 O O . GLY A 1 89 ? -21.609 5.016 10.333 1.00 70.38 89 GLY A O 1
ATOM 739 N N . GLN A 1 90 ? -19.883 3.574 10.319 1.00 57.00 90 GLN A N 1
ATOM 740 C CA . GLN A 1 90 ? -20.544 2.456 11.005 1.00 57.00 90 GLN A CA 1
ATOM 741 C C . GLN A 1 90 ? -20.441 2.529 12.541 1.00 57.00 90 GLN A C 1
ATOM 743 O O . GLN A 1 90 ? -20.940 1.647 13.226 1.00 57.00 90 GLN A O 1
ATOM 748 N N . THR A 1 91 ? -19.804 3.561 13.114 1.00 50.56 91 THR A N 1
ATOM 749 C CA . THR A 1 91 ? -19.661 3.726 14.579 1.00 50.56 91 THR A CA 1
ATOM 750 C C . THR A 1 91 ? -20.784 4.576 15.212 1.00 50.56 91 THR A C 1
ATOM 752 O O . THR A 1 91 ? -20.663 4.984 16.361 1.00 50.56 91 THR A O 1
ATOM 755 N N . ASN A 1 92 ? -21.872 4.862 14.485 1.00 44.94 92 ASN A N 1
ATOM 756 C CA . ASN A 1 92 ? -23.018 5.648 14.975 1.00 44.94 92 ASN A CA 1
ATOM 757 C C . ASN A 1 92 ? -24.367 4.933 14.755 1.00 44.94 92 ASN A C 1
ATOM 759 O O . ASN A 1 92 ? -25.308 5.548 14.248 1.00 44.94 92 ASN A O 1
ATOM 763 N N . GLU A 1 93 ? -24.461 3.657 15.127 1.00 37.41 93 GLU A N 1
ATOM 764 C CA . GLU A 1 93 ? -25.739 2.953 15.331 1.00 37.41 93 GLU A CA 1
ATOM 765 C C . GLU A 1 93 ? -25.802 2.358 16.740 1.00 37.41 93 GLU A C 1
ATOM 767 O O . GLU A 1 93 ? -24.795 1.746 17.169 1.00 37.41 93 GLU A O 1
#

Secondary structure (DSSP, 8-state):
--HHHHHHHHHHHHHHHHHHHHHTT----HHHHHEETTEEPPHHHHT--HHHHHHHHHHHTTPPTTTTTTS-HHHHHHHHHHHHHHHHHTT--

Radius of gyration: 16.11 Å; chains: 1; bounding box: 42×24×44 Å

pLDDT: mean 88.04, std 10.58, range [37.41, 97.75]